Protein AF-A0A6M0SC99-F1 (afdb_monomer_lite)

Radius of gyration: 25.07 Å; chains: 1; bounding box: 58×35×74 Å

Secondary structure (DSSP, 8-state):
-----HHHHHHHHHHHHHSHHHHTTS-HHHHHHHHHHHHHHHS---HHHHHHHHHHHHHTHHHHHHHHHHHHHHHHHTTSSS-----------------

Structure (mmCIF, N/CA/C/O backbone):
data_AF-A0A6M0SC99-F1
#
_entry.id   AF-A0A6M0SC99-F1
#
loop_
_atom_site.group_PDB
_atom_site.id
_atom_site.type_symbol
_atom_site.label_atom_id
_atom_site.label_alt_id
_atom_site.label_comp_id
_atom_site.label_asym_id
_atom_site.label_entity_id
_atom_site.label_seq_id
_atom_site.pdbx_PDB_ins_code
_atom_site.Cartn_x
_atom_site.Cartn_y
_atom_site.Cartn_z
_atom_site.occupancy
_atom_site.B_iso_or_equiv
_atom_site.auth_seq_id
_atom_site.auth_comp_id
_atom_site.auth_asym_id
_atom_site.auth_atom_id
_atom_site.pdbx_PDB_model_num
ATOM 1 N N . MET A 1 1 ? 13.553 -11.058 -13.227 1.00 40.06 1 MET A N 1
ATOM 2 C CA . MET A 1 1 ? 13.049 -10.792 -11.864 1.00 40.06 1 MET A CA 1
ATOM 3 C C . MET A 1 1 ? 13.432 -9.370 -11.539 1.00 40.06 1 MET A C 1
ATOM 5 O O . MET A 1 1 ? 14.604 -9.114 -11.305 1.00 40.06 1 MET A O 1
ATOM 9 N N . ILE A 1 2 ? 12.492 -8.444 -11.682 1.00 43.22 2 ILE A N 1
ATOM 10 C CA . ILE A 1 2 ? 12.725 -7.040 -11.355 1.00 43.22 2 ILE A CA 1
ATOM 11 C C . ILE A 1 2 ? 12.668 -6.967 -9.826 1.00 43.22 2 ILE A C 1
ATOM 13 O O . ILE A 1 2 ? 11.758 -7.510 -9.202 1.00 43.22 2 ILE A O 1
ATOM 17 N N . SER A 1 3 ? 13.733 -6.456 -9.213 1.00 52.78 3 SER A N 1
ATOM 18 C CA . SER A 1 3 ? 13.891 -6.446 -7.762 1.00 52.78 3 SER A CA 1
ATOM 19 C C . SER A 1 3 ? 12.892 -5.473 -7.152 1.00 52.78 3 SER A C 1
ATOM 21 O O . SER A 1 3 ? 13.119 -4.266 -7.164 1.00 52.78 3 SER A O 1
ATOM 23 N N . PHE A 1 4 ? 11.798 -5.995 -6.599 1.00 64.62 4 PHE A N 1
ATOM 24 C CA . PHE A 1 4 ? 10.913 -5.227 -5.731 1.00 64.62 4 PHE A CA 1
ATOM 25 C C . PHE A 1 4 ? 11.748 -4.692 -4.558 1.00 64.62 4 PHE A C 1
ATOM 27 O O . PHE A 1 4 ? 12.151 -5.442 -3.668 1.00 64.62 4 PHE A O 1
ATOM 34 N N . ASN A 1 5 ? 12.109 -3.411 -4.620 1.00 75.06 5 ASN A N 1
ATOM 35 C CA . ASN A 1 5 ? 13.090 -2.817 -3.722 1.00 75.06 5 ASN A CA 1
ATOM 36 C C . ASN A 1 5 ? 12.522 -2.741 -2.292 1.00 75.06 5 ASN A C 1
ATOM 38 O O . ASN A 1 5 ? 11.362 -2.370 -2.094 1.00 75.06 5 ASN A O 1
ATOM 42 N N . SER A 1 6 ? 13.331 -3.069 -1.281 1.00 79.62 6 SER A N 1
ATOM 43 C CA . SER A 1 6 ? 12.931 -3.004 0.133 1.00 79.62 6 SER A CA 1
ATOM 44 C C . SER A 1 6 ? 12.469 -1.606 0.546 1.00 79.62 6 SER A C 1
ATOM 46 O O . SER A 1 6 ? 11.610 -1.466 1.416 1.00 79.62 6 SER A O 1
ATOM 48 N N . GLU A 1 7 ? 12.990 -0.578 -0.118 1.00 82.38 7 GLU A N 1
ATOM 49 C CA . GLU A 1 7 ? 12.591 0.812 0.089 1.00 82.38 7 GLU A CA 1
ATOM 50 C C . GLU A 1 7 ? 11.141 1.072 -0.344 1.00 82.38 7 GLU A C 1
ATOM 52 O O . GLU A 1 7 ? 10.405 1.767 0.353 1.00 82.38 7 GLU A O 1
ATOM 57 N N . HIS A 1 8 ? 10.671 0.439 -1.425 1.00 81.75 8 HIS A N 1
ATOM 58 C CA . HIS A 1 8 ? 9.276 0.559 -1.861 1.00 81.75 8 HIS A CA 1
ATOM 59 C C . HIS A 1 8 ? 8.324 -0.105 -0.860 1.00 81.75 8 HIS A C 1
ATOM 61 O O . HIS A 1 8 ? 7.276 0.454 -0.542 1.00 81.75 8 HIS A O 1
ATOM 67 N N . LEU A 1 9 ? 8.703 -1.264 -0.307 1.00 83.62 9 LEU A N 1
ATOM 68 C CA . LEU A 1 9 ? 7.934 -1.933 0.749 1.00 83.62 9 LEU A CA 1
ATOM 69 C C . LEU A 1 9 ? 7.834 -1.078 2.007 1.00 83.62 9 LEU A C 1
ATOM 71 O O . LEU A 1 9 ? 6.746 -0.925 2.561 1.00 83.62 9 LEU A O 1
ATOM 75 N N . ARG A 1 10 ? 8.961 -0.520 2.454 1.00 86.00 10 ARG A N 1
ATOM 76 C CA . ARG A 1 10 ? 8.993 0.367 3.619 1.00 86.00 10 ARG A CA 1
ATOM 77 C C . ARG A 1 10 ? 8.132 1.601 3.403 1.00 86.00 10 ARG A C 1
ATOM 79 O O . ARG A 1 10 ? 7.368 1.949 4.295 1.00 86.00 10 ARG A O 1
ATOM 86 N N . LEU A 1 11 ? 8.197 2.209 2.220 1.00 87.25 11 LEU A N 1
ATOM 87 C CA . LEU A 1 11 ? 7.372 3.364 1.882 1.00 87.25 11 LEU A CA 1
ATOM 88 C C . LEU A 1 11 ? 5.876 3.020 1.910 1.00 87.25 11 LEU A C 1
ATOM 90 O O . LEU A 1 11 ? 5.097 3.754 2.512 1.00 87.25 11 LEU A O 1
ATOM 94 N N . ILE A 1 12 ? 5.483 1.886 1.317 1.00 87.56 12 ILE A N 1
ATOM 95 C CA . ILE A 1 12 ? 4.100 1.386 1.343 1.00 87.56 12 ILE A CA 1
ATOM 96 C C . ILE A 1 12 ? 3.612 1.255 2.788 1.00 87.56 12 ILE A C 1
ATOM 98 O O . ILE A 1 12 ? 2.584 1.827 3.142 1.00 87.56 12 ILE A O 1
ATOM 102 N N . TRP A 1 13 ? 4.353 0.532 3.628 1.00 87.69 13 TRP A N 1
ATOM 103 C CA . TRP A 1 13 ? 3.947 0.273 5.009 1.00 87.69 13 TRP A CA 1
ATOM 104 C C . TRP A 1 13 ? 3.960 1.528 5.881 1.00 87.69 13 TRP A C 1
ATOM 106 O O . TRP A 1 13 ? 3.036 1.724 6.662 1.00 87.69 13 TRP A O 1
ATOM 116 N N . SER A 1 14 ? 4.926 2.425 5.682 1.00 87.69 14 SER A N 1
ATOM 117 C CA . SER A 1 14 ? 4.967 3.718 6.369 1.00 87.69 14 SER A CA 1
ATOM 118 C C . SER A 1 14 ? 3.772 4.606 5.997 1.00 87.69 14 SER A C 1
ATOM 120 O O . SER A 1 14 ? 3.192 5.262 6.863 1.00 87.69 14 SER A O 1
ATOM 122 N N . MET A 1 15 ? 3.337 4.596 4.731 1.00 87.19 15 MET A N 1
ATOM 123 C CA . MET A 1 15 ? 2.115 5.295 4.320 1.00 87.19 15 MET A CA 1
ATOM 124 C C . MET A 1 15 ? 0.862 4.655 4.918 1.00 87.19 15 MET A C 1
ATOM 126 O O . MET A 1 15 ? -0.026 5.373 5.367 1.00 87.19 15 MET A O 1
ATOM 130 N N . VAL A 1 16 ? 0.780 3.325 4.950 1.00 87.50 16 VAL A N 1
ATOM 131 C CA . VAL A 1 16 ? -0.342 2.631 5.602 1.00 87.50 16 VAL A CA 1
ATOM 132 C C . VAL A 1 16 ? -0.438 3.027 7.073 1.00 87.50 16 VAL A C 1
ATOM 134 O O . VAL A 1 16 ? -1.525 3.339 7.545 1.00 87.50 16 VAL A O 1
ATOM 137 N N . GLU A 1 17 ? 0.702 3.092 7.756 1.00 85.00 17 GLU A N 1
ATOM 138 C CA . GLU A 1 17 ? 0.792 3.475 9.164 1.00 85.00 17 GLU A CA 1
ATOM 139 C C . GLU A 1 17 ? 0.431 4.953 9.403 1.00 85.00 17 GLU A C 1
ATOM 141 O O . GLU A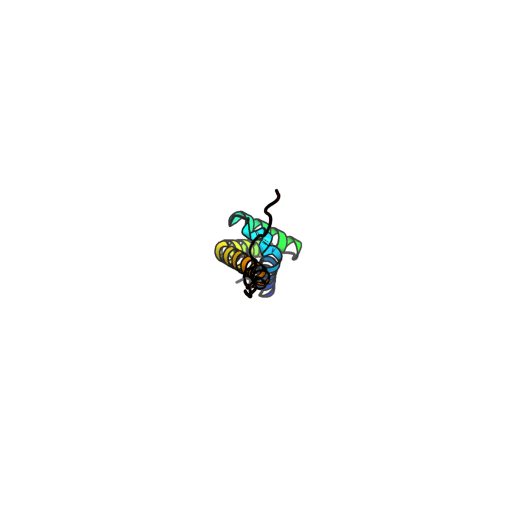 1 17 ? -0.222 5.303 10.383 1.00 85.00 17 GLU A O 1
ATOM 146 N N . THR A 1 18 ? 0.823 5.841 8.490 1.00 86.44 18 THR A N 1
ATOM 147 C CA . THR A 1 18 ? 0.557 7.285 8.606 1.00 86.44 18 THR A CA 1
ATOM 148 C C . THR A 1 18 ? -0.899 7.634 8.293 1.00 86.44 18 THR A C 1
ATOM 150 O O . THR A 1 18 ? -1.454 8.579 8.852 1.00 86.44 18 THR A O 1
ATOM 153 N N . TYR A 1 19 ? -1.520 6.905 7.365 1.00 86.31 19 TYR A N 1
ATOM 154 C CA . TYR A 1 19 ? -2.845 7.215 6.825 1.00 86.31 19 TYR A CA 1
ATOM 155 C C . TYR A 1 19 ? -3.902 6.170 7.192 1.00 86.31 19 TYR A C 1
ATOM 157 O O . TYR A 1 19 ? -4.945 6.096 6.540 1.00 86.31 19 TYR A O 1
ATOM 165 N N . SER A 1 20 ? -3.664 5.389 8.245 1.00 84.06 20 SER A N 1
ATOM 166 C CA . SER A 1 20 ? -4.574 4.356 8.756 1.00 84.06 20 SER A CA 1
ATOM 167 C C . SER A 1 20 ? -6.002 4.869 8.963 1.00 84.06 20 SER A C 1
ATOM 169 O O . SER A 1 20 ? -6.948 4.227 8.514 1.00 84.06 20 SER A O 1
ATOM 171 N N . TYR A 1 21 ? -6.157 6.086 9.494 1.00 83.19 21 TYR A N 1
ATOM 172 C CA . TYR A 1 21 ? -7.454 6.756 9.672 1.00 83.19 21 TYR A CA 1
ATOM 173 C C . TYR A 1 21 ? -8.238 6.988 8.366 1.00 83.19 21 TYR A C 1
ATOM 175 O O . TYR A 1 21 ? -9.466 7.013 8.374 1.00 83.19 21 TYR A O 1
ATOM 183 N N . ILE A 1 22 ? -7.551 7.174 7.232 1.00 84.31 22 ILE A N 1
ATOM 184 C CA . ILE A 1 22 ? -8.189 7.311 5.912 1.00 84.31 22 ILE A CA 1
ATOM 185 C C . 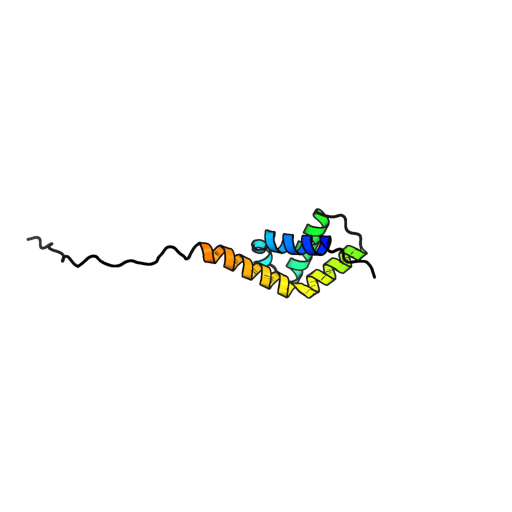ILE A 1 22 ? -8.529 5.926 5.365 1.00 84.31 22 ILE A C 1
ATOM 187 O O . ILE A 1 22 ? -9.586 5.738 4.770 1.00 84.31 22 ILE A O 1
ATOM 191 N N . LEU A 1 23 ? -7.625 4.962 5.550 1.00 83.19 23 LEU A N 1
ATOM 192 C CA . LEU A 1 23 ? -7.736 3.617 4.988 1.00 83.19 23 LEU A CA 1
ATOM 193 C C . LEU A 1 23 ? -8.851 2.787 5.640 1.00 83.19 23 LEU A C 1
ATOM 195 O O . LEU A 1 23 ? -9.478 1.992 4.942 1.00 83.19 23 LEU A O 1
ATOM 199 N N . GLU A 1 24 ? -9.140 3.003 6.927 1.00 80.69 24 GLU A N 1
ATOM 200 C CA . GLU A 1 24 ? -10.210 2.320 7.676 1.00 80.69 24 GLU A CA 1
ATOM 201 C C . GLU A 1 24 ? -11.586 2.456 6.992 1.00 80.69 24 GLU A C 1
ATOM 203 O O . GLU A 1 24 ? -12.356 1.497 6.927 1.00 80.69 24 GLU A O 1
ATOM 208 N N . GLY A 1 25 ? -11.873 3.618 6.397 1.00 80.25 25 GLY A N 1
ATOM 209 C CA . GLY A 1 25 ? -13.147 3.895 5.722 1.00 80.25 25 GLY A CA 1
ATOM 210 C C . GLY A 1 25 ? -13.218 3.484 4.246 1.00 80.25 25 GLY A C 1
ATOM 211 O O . GLY A 1 25 ? -14.263 3.654 3.618 1.00 80.25 25 GLY A O 1
ATOM 212 N N . LEU A 1 26 ? -12.129 2.981 3.657 1.00 85.06 26 LEU A N 1
ATOM 213 C CA . LEU A 1 26 ? -12.046 2.708 2.220 1.00 85.06 26 LEU A CA 1
ATOM 214 C C . LEU A 1 26 ? -12.292 1.231 1.891 1.00 85.06 26 LEU A C 1
ATOM 216 O O . LEU A 1 26 ? -11.982 0.331 2.670 1.00 85.06 26 LEU A O 1
ATOM 220 N N . SER A 1 27 ? -12.853 0.969 0.705 1.00 86.25 27 SER A N 1
ATOM 221 C CA . SER A 1 27 ? -12.946 -0.381 0.134 1.00 86.25 27 SER A CA 1
ATOM 222 C C . SER A 1 27 ? -11.576 -0.876 -0.335 1.00 86.25 27 SER A C 1
ATOM 224 O O . SER A 1 27 ? -10.683 -0.075 -0.593 1.00 86.25 27 SER A O 1
ATOM 226 N N . ASP A 1 28 ? -11.408 -2.187 -0.512 1.00 82.56 28 ASP A N 1
ATOM 227 C CA . ASP A 1 28 ? -10.123 -2.778 -0.920 1.00 82.56 28 ASP A CA 1
ATOM 228 C C . ASP A 1 28 ? -9.600 -2.204 -2.253 1.00 82.56 28 ASP A C 1
ATOM 230 O O . ASP A 1 28 ? -8.405 -1.951 -2.422 1.00 82.56 28 ASP A O 1
ATOM 234 N N . GLU A 1 29 ? -10.509 -1.919 -3.188 1.00 87.44 29 GLU A N 1
ATOM 235 C CA . GLU A 1 29 ? -10.178 -1.276 -4.462 1.00 87.44 29 GLU A CA 1
ATOM 236 C C . GLU A 1 29 ? -9.800 0.200 -4.280 1.00 87.44 29 GLU A C 1
ATOM 238 O O . GLU A 1 29 ? -8.834 0.675 -4.882 1.00 87.44 29 GLU A O 1
ATOM 243 N N . ALA A 1 30 ? -10.500 0.916 -3.396 1.00 87.94 30 ALA A N 1
ATOM 244 C CA . ALA A 1 30 ? -10.191 2.306 -3.086 1.00 87.94 30 ALA A CA 1
ATOM 24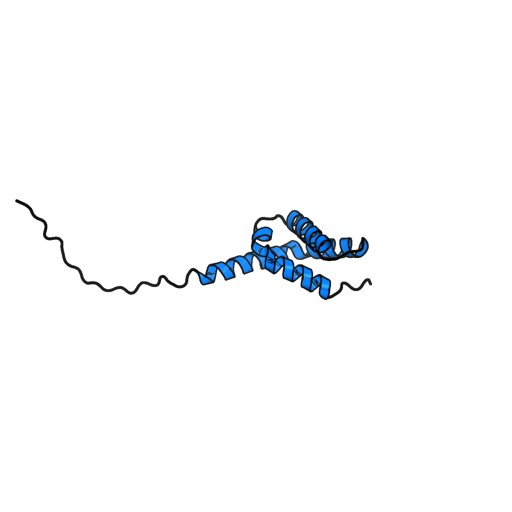5 C C . ALA A 1 30 ? -8.854 2.448 -2.339 1.00 87.94 30 ALA A C 1
ATOM 247 O O . ALA A 1 30 ? -8.072 3.332 -2.685 1.00 87.94 30 ALA A O 1
ATOM 248 N N . ILE A 1 31 ? -8.547 1.548 -1.397 1.00 88.81 31 ILE A N 1
ATOM 249 C CA . ILE A 1 31 ? -7.239 1.443 -0.731 1.00 88.81 31 ILE A CA 1
ATOM 250 C C . ILE A 1 31 ? -6.148 1.275 -1.786 1.00 88.81 31 ILE A C 1
ATOM 252 O O . ILE A 1 31 ? -5.171 2.022 -1.792 1.00 88.81 31 ILE A O 1
ATOM 256 N N . CYS A 1 32 ? -6.334 0.343 -2.724 1.00 89.75 32 CYS A N 1
ATOM 257 C CA . CYS A 1 32 ? -5.347 0.087 -3.765 1.00 89.75 32 CYS A CA 1
ATOM 258 C C . CYS A 1 32 ? -5.085 1.317 -4.642 1.00 89.75 32 CYS A C 1
ATOM 260 O O . CYS A 1 32 ? -3.927 1.653 -4.898 1.00 89.75 32 CYS A O 1
ATOM 262 N N . LEU A 1 33 ? -6.140 1.993 -5.101 1.00 90.12 33 LEU A N 1
ATOM 263 C CA . LEU A 1 33 ? -6.014 3.184 -5.942 1.00 90.12 33 LEU A CA 1
ATOM 264 C C . LEU A 1 33 ? -5.393 4.359 -5.184 1.00 90.12 33 LEU A C 1
ATOM 266 O O . LEU A 1 33 ? -4.535 5.057 -5.728 1.00 90.12 33 LEU A O 1
ATOM 270 N N . TRP A 1 34 ? -5.808 4.567 -3.936 1.00 91.00 34 TRP A N 1
ATOM 271 C CA . TRP A 1 34 ? -5.337 5.668 -3.106 1.00 91.00 34 TRP A CA 1
ATOM 272 C C . TRP A 1 34 ? -3.854 5.519 -2.766 1.00 91.00 34 TRP A C 1
ATOM 274 O O . TRP A 1 34 ? 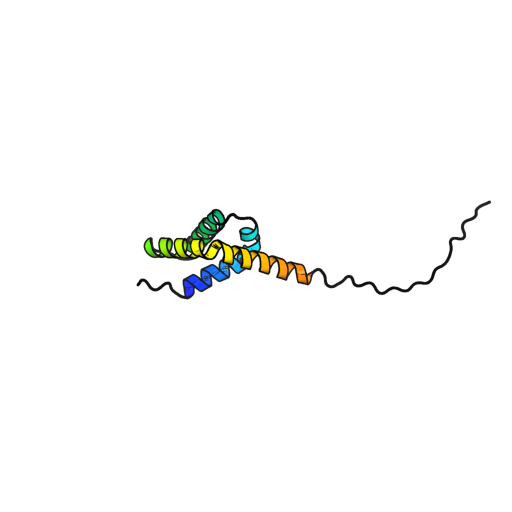-3.073 6.447 -2.983 1.00 91.00 34 TRP A O 1
ATOM 284 N N . LEU A 1 35 ? -3.450 4.330 -2.315 1.00 88.69 35 LEU A N 1
ATOM 285 C CA . LEU A 1 35 ? -2.070 4.049 -1.937 1.00 88.69 35 LEU A CA 1
ATOM 286 C C . LEU A 1 35 ? -1.146 4.116 -3.159 1.00 88.69 35 LEU A C 1
ATOM 288 O O . LEU A 1 35 ? -0.104 4.761 -3.109 1.00 88.69 35 LEU A O 1
ATOM 292 N N . LEU A 1 36 ? -1.567 3.548 -4.296 1.00 90.12 36 LEU A N 1
ATOM 293 C CA . LEU A 1 36 ? -0.811 3.630 -5.547 1.00 90.12 36 LEU A CA 1
ATOM 294 C C . LEU A 1 36 ? -0.611 5.081 -5.997 1.00 90.12 36 LEU A C 1
ATOM 296 O O . LEU A 1 36 ? 0.483 5.450 -6.418 1.00 90.12 36 LEU A O 1
ATOM 300 N N . LYS A 1 37 ? -1.656 5.911 -5.896 1.00 90.12 37 LYS A N 1
ATOM 301 C CA . LYS A 1 37 ? -1.563 7.338 -6.213 1.00 90.12 37 LYS A CA 1
ATOM 302 C C . LYS A 1 37 ? -0.555 8.036 -5.301 1.00 90.12 37 LYS A C 1
ATOM 304 O O . LYS A 1 37 ? 0.333 8.713 -5.801 1.00 90.12 37 LYS A O 1
ATOM 309 N N . LYS A 1 38 ? -0.640 7.816 -3.986 1.00 88.81 38 LYS A N 1
ATOM 310 C CA . LYS A 1 38 ? 0.289 8.424 -3.025 1.00 88.81 38 LYS A CA 1
ATOM 311 C C . LYS A 1 38 ? 1.735 8.012 -3.244 1.00 88.81 38 LYS A C 1
ATOM 313 O O . LYS A 1 38 ? 2.619 8.857 -3.143 1.00 88.81 38 LYS A O 1
ATOM 318 N N . ILE A 1 39 ? 1.981 6.753 -3.580 1.00 87.19 39 ILE A N 1
ATOM 319 C CA . ILE A 1 39 ? 3.331 6.277 -3.880 1.00 87.19 39 ILE A CA 1
ATOM 320 C C . ILE A 1 39 ? 3.859 6.965 -5.141 1.00 87.19 39 ILE A C 1
ATOM 322 O O . ILE A 1 39 ? 4.970 7.481 -5.112 1.00 87.19 39 ILE A O 1
ATOM 326 N N . LYS A 1 40 ? 3.052 7.069 -6.206 1.00 86.50 40 LYS A N 1
ATOM 327 C CA . LYS A 1 40 ? 3.435 7.796 -7.429 1.00 86.50 40 LYS A CA 1
ATOM 328 C C . LYS A 1 40 ? 3.715 9.283 -7.198 1.00 86.50 40 LYS A C 1
ATOM 330 O O . LYS A 1 40 ? 4.533 9.851 -7.911 1.00 86.50 40 LYS A O 1
ATOM 335 N N . ASP A 1 41 ? 3.048 9.904 -6.227 1.00 86.50 41 ASP A N 1
ATOM 336 C CA . ASP A 1 41 ? 3.309 11.301 -5.858 1.00 86.50 41 ASP A CA 1
ATOM 337 C C . ASP A 1 41 ? 4.645 11.463 -5.100 1.00 86.50 41 ASP A C 1
ATOM 339 O O . ASP A 1 41 ? 5.221 12.547 -5.106 1.00 86.50 41 ASP A O 1
ATOM 343 N N . ASN A 1 42 ? 5.142 10.408 -4.438 1.00 84.00 42 ASN A N 1
ATOM 344 C CA . ASN A 1 42 ? 6.377 10.446 -3.640 1.00 84.00 42 ASN A CA 1
ATOM 345 C C . ASN A 1 42 ? 7.604 9.929 -4.398 1.00 84.00 42 ASN A C 1
ATOM 347 O O . ASN A 1 42 ? 8.714 10.397 -4.154 1.00 84.00 42 ASN A O 1
ATOM 351 N N . ILE A 1 43 ? 7.419 8.959 -5.294 1.00 83.94 43 ILE A N 1
ATOM 352 C CA . ILE A 1 43 ? 8.498 8.338 -6.061 1.00 83.94 43 ILE A CA 1
ATOM 353 C C . ILE A 1 43 ? 8.118 8.190 -7.531 1.00 83.94 43 ILE A C 1
ATOM 355 O O . ILE A 1 43 ? 6.976 7.890 -7.887 1.00 83.94 43 ILE A O 1
ATOM 359 N N . HIS A 1 44 ? 9.108 8.371 -8.401 1.00 82.44 44 HIS A N 1
ATOM 360 C CA . HIS A 1 44 ? 8.924 8.211 -9.835 1.00 82.44 44 HIS A CA 1
ATOM 361 C C . HIS A 1 44 ? 8.969 6.723 -10.200 1.00 82.44 44 HIS A C 1
ATOM 363 O O . HIS A 1 44 ? 10.042 6.139 -10.321 1.00 82.44 44 HIS A O 1
ATOM 369 N N . LEU A 1 45 ? 7.795 6.111 -10.350 1.00 80.94 45 LEU A N 1
ATOM 370 C CA . LEU A 1 45 ? 7.657 4.703 -10.722 1.00 80.94 45 LEU A CA 1
ATOM 371 C C . LEU A 1 45 ? 7.590 4.525 -12.238 1.00 80.94 45 LEU A C 1
ATOM 373 O O . LEU A 1 45 ? 6.849 5.234 -12.927 1.00 80.94 45 LEU A O 1
ATOM 377 N N . SER A 1 46 ? 8.291 3.516 -12.751 1.00 84.44 46 SER A N 1
ATOM 378 C CA . SER A 1 46 ? 8.067 3.012 -14.106 1.00 84.44 46 SER A CA 1
ATOM 379 C C . SER A 1 46 ? 6.705 2.312 -14.231 1.00 84.44 46 SER A C 1
ATOM 381 O O . SER A 1 46 ? 6.018 2.024 -13.243 1.00 84.44 46 SER A O 1
ATOM 383 N N . HIS A 1 47 ? 6.284 2.040 -15.470 1.00 82.44 47 HIS A N 1
ATOM 384 C CA . HIS A 1 47 ? 5.025 1.340 -15.735 1.00 82.44 47 HIS A CA 1
ATOM 385 C C . HIS A 1 47 ? 5.009 -0.074 -15.131 1.00 82.44 47 HIS A C 1
ATOM 387 O O . HIS A 1 47 ? 4.013 -0.463 -14.518 1.00 82.44 47 HIS A O 1
ATOM 393 N N . ASP A 1 48 ? 6.123 -0.800 -15.237 1.00 84.56 48 ASP A N 1
ATOM 394 C CA . ASP A 1 48 ? 6.254 -2.156 -14.700 1.00 84.56 48 ASP A CA 1
ATOM 395 C C . ASP A 1 48 ? 6.223 -2.155 -13.169 1.00 84.56 48 ASP A C 1
ATOM 397 O O . ASP A 1 48 ? 5.417 -2.868 -12.572 1.00 84.56 48 ASP A O 1
ATOM 401 N N . GLU A 1 49 ? 6.988 -1.269 -12.521 1.00 84.00 49 GLU A N 1
ATOM 402 C CA . GLU A 1 49 ? 6.968 -1.136 -11.057 1.00 84.00 49 GLU A CA 1
ATOM 403 C C . GLU A 1 49 ? 5.585 -0.718 -10.541 1.00 84.00 49 GLU A C 1
ATOM 405 O O . GLU A 1 49 ? 5.123 -1.205 -9.511 1.00 84.00 49 GLU A O 1
ATOM 410 N N . THR A 1 50 ? 4.882 0.152 -11.273 1.00 85.81 50 THR A N 1
ATOM 411 C CA . THR A 1 50 ? 3.507 0.552 -10.939 1.00 85.81 50 THR A CA 1
ATOM 412 C C . THR A 1 50 ? 2.563 -0.651 -10.956 1.00 85.81 50 THR A C 1
ATOM 414 O O . THR A 1 50 ? 1.720 -0.784 -10.064 1.00 85.81 50 THR A O 1
ATOM 417 N N . ASN A 1 51 ? 2.684 -1.526 -11.956 1.00 87.81 51 ASN A N 1
ATOM 418 C CA . ASN A 1 51 ? 1.857 -2.726 -12.065 1.00 87.81 51 ASN A CA 1
ATOM 419 C C . ASN A 1 51 ? 2.193 -3.745 -10.969 1.00 87.81 51 ASN A C 1
ATOM 421 O O . ASN A 1 51 ? 1.274 -4.298 -10.362 1.00 87.81 51 ASN A O 1
ATOM 425 N N . GLU A 1 52 ? 3.474 -3.940 -10.655 1.00 86.75 52 GLU A N 1
ATOM 426 C CA . GLU A 1 52 ? 3.903 -4.813 -9.558 1.00 86.75 52 GLU A CA 1
ATOM 427 C C . GLU A 1 52 ? 3.422 -4.301 -8.196 1.00 86.75 52 GLU A C 1
ATOM 429 O O . GLU A 1 52 ? 2.852 -5.063 -7.415 1.00 86.75 52 GLU A O 1
ATOM 434 N N . ILE A 1 53 ? 3.570 -3.002 -7.919 1.00 86.44 53 ILE A N 1
ATOM 435 C CA . ILE A 1 53 ? 3.097 -2.381 -6.674 1.00 86.44 53 ILE A CA 1
ATOM 436 C C . ILE A 1 53 ? 1.575 -2.477 -6.574 1.00 86.44 53 ILE A C 1
ATOM 438 O O . ILE A 1 53 ? 1.046 -2.822 -5.518 1.00 86.44 53 ILE A O 1
ATOM 442 N N . ARG A 1 54 ? 0.850 -2.240 -7.672 1.00 88.81 54 ARG A N 1
ATOM 443 C CA . ARG A 1 54 ? -0.606 -2.416 -7.709 1.00 88.81 54 ARG A CA 1
ATOM 444 C C . ARG A 1 54 ? -1.001 -3.857 -7.383 1.00 88.81 54 ARG A C 1
ATOM 446 O O . ARG A 1 54 ? -1.894 -4.065 -6.565 1.00 88.81 54 ARG A O 1
ATOM 453 N N . ALA A 1 55 ? -0.346 -4.842 -7.997 1.00 88.62 55 ALA A N 1
ATOM 454 C CA . ALA A 1 55 ? -0.607 -6.255 -7.735 1.00 88.62 55 ALA A CA 1
ATOM 455 C C . ALA A 1 55 ? -0.286 -6.625 -6.278 1.00 88.62 55 ALA A C 1
ATOM 457 O O . ALA A 1 55 ? -1.082 -7.293 -5.616 1.00 88.62 55 ALA A O 1
ATOM 458 N N . TYR A 1 56 ? 0.831 -6.118 -5.751 1.00 88.62 56 TYR A N 1
ATOM 459 C CA . TYR A 1 56 ? 1.234 -6.291 -4.360 1.00 88.62 56 TYR A CA 1
ATOM 460 C C . TYR A 1 56 ? 0.179 -5.737 -3.395 1.00 88.62 56 TYR A C 1
ATOM 462 O O . TYR A 1 56 ? -0.280 -6.469 -2.517 1.00 88.62 56 TYR A O 1
ATOM 470 N N . ILE A 1 57 ? -0.250 -4.483 -3.574 1.00 88.19 57 ILE A N 1
ATOM 471 C CA . ILE A 1 57 ? -1.241 -3.835 -2.703 1.00 88.19 57 ILE A CA 1
ATOM 472 C C . ILE A 1 57 ? -2.580 -4.567 -2.783 1.00 88.19 57 ILE A C 1
ATOM 474 O O . ILE A 1 57 ? -3.170 -4.862 -1.749 1.00 88.19 57 ILE A O 1
ATOM 478 N N . ARG A 1 58 ? -3.032 -4.935 -3.988 1.00 89.31 58 ARG A N 1
ATOM 479 C CA . ARG A 1 58 ? -4.288 -5.676 -4.179 1.00 89.31 58 ARG A CA 1
ATOM 480 C C . ARG A 1 58 ? -4.254 -7.052 -3.512 1.00 89.31 58 ARG A C 1
ATOM 482 O O . ARG A 1 58 ? -5.240 -7.452 -2.913 1.00 89.31 58 ARG A O 1
ATOM 489 N N . SER A 1 59 ? -3.121 -7.756 -3.564 1.00 89.81 59 SER A N 1
ATOM 490 C CA . SER A 1 59 ? -2.961 -9.057 -2.891 1.00 89.81 59 SER A CA 1
ATOM 491 C C . SER A 1 59 ? -2.979 -8.963 -1.360 1.00 89.81 59 SER A C 1
ATOM 493 O O . SER A 1 59 ? -3.254 -9.949 -0.684 1.00 89.81 59 SER A O 1
ATOM 495 N N . ARG A 1 60 ? -2.674 -7.781 -0.810 1.00 88.00 60 ARG A N 1
ATOM 496 C CA . ARG A 1 60 ? -2.519 -7.533 0.629 1.00 88.00 60 ARG A CA 1
ATOM 497 C C . ARG A 1 60 ? -3.506 -6.497 1.168 1.00 88.00 60 ARG A C 1
ATOM 499 O O . ARG A 1 60 ? -3.313 -6.011 2.277 1.00 88.00 60 ARG A O 1
ATOM 506 N N . SER A 1 61 ? -4.565 -6.171 0.429 1.00 86.06 61 SER A N 1
ATOM 507 C CA . SER A 1 61 ? -5.550 -5.159 0.833 1.00 86.06 61 SER A CA 1
ATOM 508 C C . SER A 1 61 ? -6.200 -5.495 2.175 1.00 86.06 61 SER A C 1
ATOM 510 O O . SER A 1 61 ? -6.330 -4.624 3.030 1.00 86.06 61 SER A O 1
ATOM 512 N N . HIS A 1 62 ? -6.502 -6.778 2.398 1.00 84.38 62 HIS A N 1
ATOM 513 C CA . HIS A 1 62 ? -7.029 -7.276 3.668 1.00 84.38 62 HIS A CA 1
ATOM 514 C C . HIS A 1 62 ? -6.077 -6.999 4.837 1.00 84.38 62 HIS A C 1
ATOM 516 O O . HIS A 1 62 ? -6.500 -6.435 5.840 1.00 84.38 62 HIS A O 1
ATOM 522 N N . LEU A 1 63 ? -4.784 -7.296 4.673 1.00 86.25 63 LEU A N 1
ATOM 523 C CA . LEU A 1 63 ? -3.776 -7.055 5.707 1.00 86.25 63 LEU A CA 1
ATOM 524 C C . LEU A 1 63 ? -3.575 -5.554 5.965 1.00 86.25 63 LEU A C 1
ATOM 526 O O . LEU A 1 63 ? -3.418 -5.138 7.106 1.00 86.25 63 LEU A O 1
ATOM 530 N N . ILE A 1 64 ? -3.602 -4.730 4.914 1.00 85.75 64 ILE A N 1
ATOM 531 C CA . ILE A 1 64 ? -3.523 -3.267 5.034 1.00 85.75 64 ILE A CA 1
ATOM 532 C C . ILE A 1 64 ? -4.691 -2.737 5.871 1.00 85.75 64 ILE A C 1
ATOM 534 O O . ILE A 1 64 ? -4.485 -1.905 6.751 1.00 85.75 64 ILE A O 1
ATOM 538 N N . ARG A 1 65 ? -5.903 -3.252 5.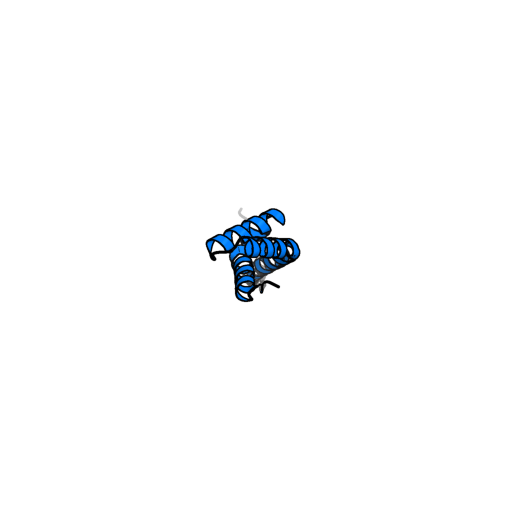636 1.00 83.06 65 ARG A N 1
ATOM 539 C CA . ARG A 1 65 ? -7.089 -2.907 6.424 1.00 83.06 65 ARG A CA 1
ATOM 540 C C . ARG A 1 65 ? -6.970 -3.387 7.870 1.00 83.06 65 ARG A C 1
ATOM 542 O O . ARG A 1 65 ? -7.285 -2.628 8.777 1.00 83.06 65 ARG A O 1
ATOM 549 N N . GLU A 1 66 ? -6.493 -4.607 8.102 1.00 83.62 66 GLU A N 1
ATOM 550 C CA . GLU A 1 66 ? -6.265 -5.108 9.463 1.00 83.62 66 GLU A CA 1
ATOM 551 C C . GLU A 1 66 ? -5.250 -4.255 10.227 1.00 83.62 66 GLU A C 1
ATOM 553 O O . GLU A 1 66 ? -5.483 -3.917 11.384 1.00 83.62 66 GLU A O 1
ATOM 558 N N . VAL A 1 67 ? -4.148 -3.861 9.585 1.00 83.31 67 VAL A N 1
ATOM 559 C CA . VAL A 1 67 ? -3.143 -2.986 10.201 1.00 83.31 67 VAL A CA 1
ATOM 560 C C . VAL A 1 67 ? -3.726 -1.603 10.485 1.00 83.31 67 VAL A C 1
ATOM 562 O O . VAL A 1 67 ? -3.557 -1.111 11.597 1.00 83.31 67 VAL A O 1
ATOM 565 N N . ALA A 1 68 ? -4.467 -1.014 9.542 1.00 81.12 68 ALA A N 1
ATOM 566 C CA . ALA A 1 68 ? -5.126 0.275 9.744 1.00 81.12 68 ALA A CA 1
ATOM 567 C C . ALA A 1 68 ? -6.118 0.245 10.923 1.00 81.12 68 ALA A C 1
ATOM 569 O O . ALA A 1 68 ? -6.082 1.124 11.783 1.00 81.12 68 ALA A O 1
ATOM 570 N N . ASN A 1 69 ? -6.931 -0.811 11.015 1.00 78.88 69 ASN A N 1
ATOM 571 C CA . ASN A 1 69 ? -7.891 -1.003 12.102 1.00 78.88 69 ASN A CA 1
ATOM 572 C C . ASN A 1 69 ? -7.201 -1.247 13.454 1.00 78.88 69 ASN A C 1
ATOM 574 O O . ASN A 1 69 ? -7.623 -0.717 14.477 1.00 78.88 69 ASN A O 1
ATOM 578 N N . ASN A 1 70 ? -6.119 -2.030 13.486 1.00 74.88 70 ASN A N 1
ATOM 579 C CA . ASN A 1 70 ? -5.376 -2.287 14.723 1.00 74.88 70 ASN A CA 1
ATOM 580 C C . ASN A 1 70 ? -4.656 -1.034 15.241 1.00 74.88 70 ASN A C 1
ATOM 582 O O . ASN A 1 70 ? -4.501 -0.864 16.451 1.00 74.88 70 ASN A O 1
ATOM 586 N N . GLN A 1 71 ? -4.244 -0.137 14.345 1.00 63.31 71 GLN A N 1
ATOM 587 C CA . GLN A 1 71 ? -3.637 1.131 14.731 1.00 63.31 71 GLN A CA 1
ATOM 588 C C . GLN A 1 71 ? -4.654 2.105 15.334 1.00 63.31 71 GLN A C 1
ATOM 590 O O . GLN A 1 71 ? -4.354 2.720 16.357 1.00 63.31 71 GLN A O 1
ATOM 595 N N . SER A 1 72 ? -5.872 2.183 14.780 1.00 55.72 72 SER A N 1
ATOM 596 C CA . SER A 1 72 ? -6.927 3.033 15.355 1.00 55.72 72 SER A CA 1
ATOM 597 C C . SER A 1 72 ? -7.305 2.590 16.777 1.00 55.72 72 SER A C 1
ATOM 599 O O . SER A 1 72 ? -7.593 3.417 17.648 1.00 55.72 72 SER A O 1
ATOM 601 N N . ILE A 1 73 ? -7.194 1.288 17.067 1.00 53.84 73 ILE A N 1
ATOM 602 C CA . ILE A 1 73 ? -7.382 0.733 18.413 1.00 53.84 73 ILE A CA 1
ATOM 603 C C . ILE A 1 73 ? -6.248 1.160 19.365 1.00 53.84 73 ILE A C 1
ATOM 605 O O . ILE A 1 73 ? -6.518 1.461 20.527 1.00 53.84 73 ILE A O 1
ATOM 609 N N . SER A 1 74 ? -4.998 1.256 18.899 1.00 52.94 74 SER A N 1
ATOM 610 C CA . SER A 1 74 ? -3.864 1.707 19.726 1.00 52.94 74 SER A CA 1
ATOM 611 C C . SER A 1 74 ? -4.025 3.161 20.202 1.00 52.94 74 SER A C 1
ATOM 613 O O . SER A 1 74 ? -3.790 3.459 21.378 1.00 52.94 74 SER A O 1
ATOM 615 N N . ASP A 1 75 ? -4.521 4.055 19.340 1.00 50.84 75 ASP A N 1
ATOM 616 C CA . ASP A 1 75 ? -4.804 5.453 19.710 1.00 50.84 75 ASP A CA 1
ATOM 617 C C . ASP A 1 75 ? -6.023 5.589 20.646 1.00 50.84 75 ASP A C 1
ATOM 619 O O . ASP A 1 75 ? -6.080 6.472 21.508 1.00 50.84 75 ASP A O 1
ATOM 623 N N . ASN A 1 76 ? -6.980 4.664 20.551 1.00 46.56 76 ASN A N 1
ATOM 624 C CA . ASN A 1 76 ? -8.143 4.568 21.436 1.00 46.56 76 ASN A CA 1
ATOM 625 C C . ASN A 1 76 ? -7.781 4.084 22.855 1.00 46.56 76 ASN A C 1
ATOM 627 O O . ASN A 1 76 ? -8.334 4.587 23.838 1.00 46.56 76 ASN A O 1
ATOM 631 N N . VAL A 1 77 ? -6.835 3.149 22.996 1.00 51.03 77 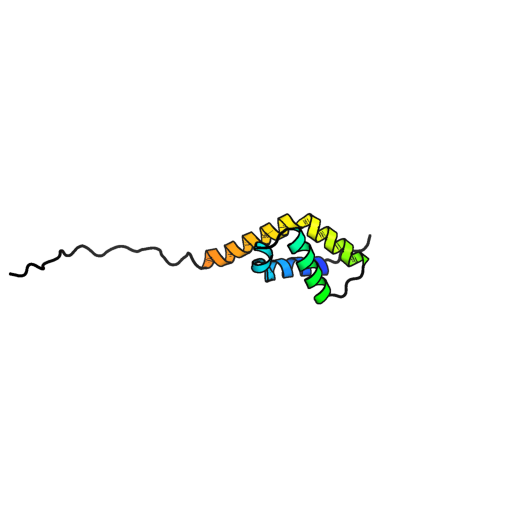VAL A N 1
ATOM 632 C CA . VAL A 1 77 ? -6.495 2.555 24.303 1.00 51.03 77 VAL A CA 1
ATOM 633 C C . VAL A 1 77 ? -5.811 3.564 25.237 1.00 51.03 77 VAL A C 1
ATOM 635 O O . VAL A 1 77 ? -5.953 3.463 26.457 1.00 51.03 77 VAL A O 1
ATOM 638 N N . ARG A 1 78 ? -5.167 4.615 24.708 1.00 46.09 78 ARG A N 1
ATOM 639 C CA . ARG A 1 78 ? -4.536 5.662 25.535 1.00 46.09 78 ARG A CA 1
ATOM 640 C C . ARG A 1 78 ? -5.526 6.640 26.188 1.00 46.09 78 ARG A C 1
ATOM 642 O O . ARG A 1 78 ? -5.130 7.378 27.087 1.00 46.09 78 ARG A O 1
ATOM 649 N N . THR A 1 79 ? -6.809 6.635 25.811 1.00 47.88 79 THR A N 1
ATOM 650 C CA . THR A 1 79 ? -7.821 7.543 26.399 1.00 47.88 79 THR A CA 1
ATOM 651 C C . THR A 1 79 ? -8.868 6.862 27.282 1.00 47.88 79 THR A C 1
ATOM 653 O O . THR A 1 79 ? -9.689 7.550 27.885 1.00 47.88 79 THR A O 1
ATOM 656 N N . LYS A 1 80 ? -8.805 5.537 27.478 1.00 45.19 80 LYS A N 1
ATOM 657 C CA . LYS A 1 80 ? -9.684 4.818 28.426 1.00 45.19 80 LYS A CA 1
ATOM 658 C C . LYS A 1 80 ? -8.971 4.299 29.675 1.00 45.19 80 LYS A C 1
ATOM 660 O O . LYS A 1 80 ? -9.321 3.247 30.200 1.00 45.19 80 LYS A O 1
ATOM 665 N N . GLN A 1 81 ? -7.990 5.043 30.183 1.00 47.62 81 GLN A N 1
ATOM 666 C CA . GLN A 1 81 ? -7.270 4.670 31.406 1.00 47.62 81 GLN A CA 1
ATOM 667 C C . GLN A 1 81 ? -7.132 5.814 32.420 1.00 47.62 81 GLN A C 1
ATOM 669 O O . GLN A 1 81 ? -6.147 5.895 33.130 1.00 47.62 81 GLN A O 1
ATOM 674 N N . PHE A 1 82 ? -8.151 6.672 32.541 1.00 44.47 82 PHE A N 1
ATOM 675 C CA . PHE A 1 82 ? -8.352 7.507 33.736 1.00 44.47 82 PHE A CA 1
ATOM 676 C C . PHE A 1 82 ? -9.846 7.691 34.025 1.00 44.47 82 PHE A C 1
ATOM 678 O O . PHE A 1 82 ? -10.400 8.776 33.896 1.00 44.47 82 PHE A O 1
ATOM 685 N N . SER A 1 83 ? -10.537 6.615 34.391 1.00 50.00 83 SER A N 1
ATOM 686 C CA . SER A 1 83 ? -11.823 6.723 35.097 1.00 50.00 83 SER A CA 1
ATOM 687 C C . SER A 1 83 ? -12.096 5.477 35.936 1.00 50.00 83 SER A C 1
ATOM 689 O O . SER A 1 83 ? -13.126 4.832 35.802 1.00 50.00 83 SER A O 1
ATOM 691 N N . ASN A 1 84 ? -11.176 5.158 36.851 1.00 46.03 84 ASN A N 1
ATOM 692 C CA . ASN A 1 84 ? -11.490 4.259 37.958 1.00 46.03 84 ASN A CA 1
ATOM 693 C C . ASN A 1 84 ? -11.734 5.089 39.221 1.00 46.03 84 ASN A C 1
ATOM 695 O O . ASN A 1 84 ? -10.824 5.588 39.877 1.00 46.03 84 ASN A O 1
ATOM 699 N N . THR A 1 85 ? -13.028 5.253 39.479 1.00 54.41 85 THR A N 1
ATOM 700 C CA . THR A 1 85 ? -13.703 5.360 40.773 1.00 54.41 85 THR A CA 1
ATOM 701 C C . THR A 1 85 ? -12.871 4.938 41.986 1.00 54.41 85 THR A C 1
ATOM 703 O O . THR A 1 85 ? -12.530 3.764 42.124 1.00 54.41 85 THR A O 1
ATOM 706 N N . HIS A 1 86 ? -12.693 5.852 42.941 1.00 43.81 86 HIS A N 1
ATOM 707 C CA . HIS A 1 86 ? -12.499 5.478 44.339 1.00 43.81 86 HIS A CA 1
ATOM 708 C C . HIS A 1 86 ? -13.677 6.018 45.150 1.00 43.81 86 HIS A C 1
ATOM 710 O O . HIS A 1 86 ? -13.819 7.221 45.364 1.00 43.81 86 HIS A O 1
ATOM 716 N N . GLY A 1 87 ? -14.567 5.110 45.547 1.00 50.69 87 GLY A N 1
ATOM 717 C CA . GLY A 1 87 ? -15.653 5.413 46.463 1.00 50.69 87 GLY A CA 1
ATOM 718 C C . GLY A 1 87 ? -15.109 5.749 47.849 1.00 50.69 87 GLY A C 1
ATOM 719 O O . GLY A 1 87 ? -14.160 5.113 48.312 1.00 50.69 87 GLY A O 1
ATOM 720 N N . SER A 1 88 ? -15.713 6.755 48.485 1.00 51.97 88 SER A N 1
ATOM 721 C CA . SER A 1 88 ? -16.216 6.730 49.870 1.00 51.97 88 SER A CA 1
ATOM 722 C C . SER A 1 88 ? -16.604 8.147 50.297 1.00 51.97 88 SER A C 1
ATOM 724 O O . SER A 1 88 ? -15.751 8.957 50.647 1.00 51.97 88 SER A O 1
ATOM 726 N N . LYS A 1 89 ? -17.904 8.446 50.308 1.00 55.69 89 LYS A N 1
ATOM 727 C CA . LYS A 1 89 ? -18.478 9.421 51.242 1.00 55.69 89 LYS A CA 1
ATOM 728 C C . LYS A 1 89 ? -19.716 8.778 51.871 1.00 55.69 89 LYS A C 1
ATOM 730 O O . LYS A 1 89 ? -20.600 8.368 51.117 1.00 55.69 89 LYS A O 1
ATOM 735 N N . PRO A 1 90 ? -19.779 8.633 53.205 1.00 46.53 90 PRO A N 1
ATOM 736 C CA . PRO A 1 90 ? -20.987 8.189 53.876 1.00 46.53 90 PRO A CA 1
ATOM 737 C C . PRO A 1 90 ? -22.048 9.298 53.823 1.00 46.53 90 PRO A C 1
ATOM 739 O O . PRO A 1 90 ? -21.770 10.450 54.132 1.00 46.53 90 PRO A O 1
ATOM 742 N N . ILE A 1 91 ? -23.235 8.906 53.369 1.00 54.31 91 ILE A N 1
ATOM 743 C CA . ILE A 1 91 ? -24.588 9.355 53.735 1.00 54.31 91 ILE A CA 1
ATOM 744 C C . ILE A 1 91 ? -24.684 10.486 54.783 1.00 54.31 91 ILE A C 1
ATOM 746 O O . ILE A 1 91 ? -24.406 10.260 55.956 1.00 54.31 91 ILE A O 1
ATOM 750 N N . GLU A 1 92 ? -25.247 11.633 54.387 1.00 51.12 92 GLU A N 1
ATOM 751 C CA . GLU A 1 92 ? -26.045 12.494 55.273 1.00 51.12 92 GLU A CA 1
ATOM 752 C C . GLU A 1 92 ? -27.396 12.789 54.595 1.00 51.12 92 GLU A C 1
ATOM 754 O O . GLU A 1 92 ? -27.465 13.149 53.418 1.00 51.12 92 GLU A O 1
ATOM 759 N N . LEU A 1 93 ? -28.472 12.510 55.335 1.00 56.28 93 LEU A N 1
ATOM 760 C CA . LEU A 1 93 ? -29.885 12.562 54.941 1.00 56.28 93 LEU A CA 1
ATOM 761 C C . LEU A 1 93 ? -30.391 14.000 54.700 1.00 56.28 93 LEU A C 1
ATOM 763 O O . LEU A 1 93 ? -29.836 14.948 55.255 1.00 56.28 93 LEU A O 1
ATOM 767 N N . PRO A 1 94 ? -31.494 14.185 53.946 1.00 55.28 94 PRO A N 1
ATOM 768 C CA . PRO A 1 94 ? -32.058 15.503 53.696 1.00 55.28 94 PRO A CA 1
ATOM 769 C C . PRO A 1 94 ? -32.903 15.952 54.895 1.00 55.28 94 PRO A C 1
ATOM 771 O O . PRO A 1 94 ? -33.862 15.278 55.270 1.00 55.28 94 PRO A O 1
ATOM 774 N N . TYR A 1 95 ? -32.584 17.106 55.483 1.00 43.59 95 TYR A N 1
ATOM 775 C CA . TYR A 1 95 ? -33.474 17.782 56.430 1.00 43.59 95 TYR A CA 1
ATOM 776 C C . TYR A 1 95 ? -33.969 19.098 55.838 1.00 43.59 95 TYR A C 1
ATOM 778 O O . TYR A 1 95 ? -33.503 20.190 56.145 1.00 43.59 95 TYR A O 1
ATOM 786 N N . ASN A 1 96 ? -34.953 18.977 54.959 1.00 53.06 96 ASN A N 1
ATOM 787 C CA . ASN A 1 96 ? -35.828 20.058 54.554 1.00 53.06 96 ASN A CA 1
ATOM 788 C C . ASN A 1 96 ? -37.268 19.622 54.815 1.00 53.06 96 ASN A C 1
ATOM 790 O O . ASN A 1 96 ? -37.916 18.983 53.990 1.00 53.06 96 ASN A O 1
ATOM 794 N N . LYS A 1 97 ? -37.774 20.023 55.983 1.00 45.09 97 LYS A N 1
ATOM 795 C CA . LYS A 1 97 ? -39.203 20.197 56.206 1.00 45.09 97 LYS A CA 1
ATOM 796 C C . LYS A 1 97 ? -39.430 21.634 56.656 1.00 45.09 97 LYS A C 1
ATOM 798 O O . LYS A 1 97 ? -39.175 21.987 57.801 1.00 45.09 97 LYS A O 1
ATOM 803 N N . ALA A 1 98 ? -39.844 22.452 55.696 1.00 46.53 98 ALA A N 1
ATOM 804 C CA . ALA A 1 98 ? -40.579 23.673 55.963 1.00 46.53 98 ALA A CA 1
ATOM 805 C C . ALA A 1 98 ? -41.964 23.293 56.512 1.00 46.53 98 ALA A C 1
ATOM 807 O O . ALA A 1 98 ? -42.596 22.382 55.968 1.00 46.53 98 ALA A O 1
ATOM 808 N N . ILE A 1 99 ? -42.358 23.953 57.602 1.00 46.94 99 ILE A N 1
ATOM 809 C CA . ILE A 1 99 ? -43.657 24.563 57.967 1.00 46.94 99 ILE A CA 1
ATOM 810 C C . ILE A 1 99 ? -43.588 24.835 59.470 1.00 46.94 99 ILE A C 1
ATOM 812 O O . ILE A 1 99 ? -43.406 23.859 60.232 1.00 46.94 99 ILE A O 1
#

Foldseek 3Di:
DPDPDVVLVVLLVVCLLVCLVVLLPDDLVRQLVVSLVVSVVVDPDDPVSSVVSSVVSSVCSVVSNVSSVVSVVVVVVVPPPPDDDDDDDDDDDDPDDDD

Organism: NCBI:txid2304604

pLDDT: mean 73.67, std 17.1, range [40.06, 91.0]

Sequence (99 aa):
MISFNSEHLRLIWSMVETYSYILEGLSDEAICLWLLKKIKDNIHLSHDETNEIRAYIRSRSHLIREVANNQSISDNVRTKQFSNTHGSKPIELPYNKAI